Protein AF-A0A1B9G146-F1 (afdb_monomer)

Mean predicted aligned error: 3.4 Å

Foldseek 3Di:
DKAWDQAQAPRAIFIKFQPPCGCVRCPPPDPVRYDPADWDDDPPDPRITDHDHPPD

pLDDT: mean 91.43, std 6.87, range [55.03, 95.62]

Organism: NCBI:txid1296100

Structure (mmCIF, N/CA/C/O backbone):
data_AF-A0A1B9G146-F1
#
_entry.id   AF-A0A1B9G146-F1
#
loop_
_atom_site.group_PDB
_atom_site.id
_atom_site.type_symbol
_atom_site.label_atom_id
_atom_site.label_alt_id
_atom_site.label_comp_id
_atom_site.label_asym_id
_atom_site.label_entity_id
_atom_site.label_seq_id
_atom_site.pdbx_PDB_ins_code
_atom_site.Cartn_x
_atom_site.Cartn_y
_atom_site.Cartn_z
_atom_site.occupancy
_atom_site.B_iso_or_equiv
_atom_site.auth_seq_id
_atom_site.auth_comp_id
_atom_site.auth_asym_id
_atom_site.auth_atom_id
_atom_site.pdbx_PDB_model_num
ATOM 1 N N . MET A 1 1 ? 7.323 -9.759 -5.554 1.00 77.50 1 MET A N 1
ATOM 2 C CA . MET A 1 1 ? 5.946 -10.202 -5.241 1.00 77.50 1 MET A CA 1
ATOM 3 C C . MET A 1 1 ? 5.309 -9.177 -4.334 1.00 77.50 1 MET A C 1
ATOM 5 O O . MET A 1 1 ? 5.957 -8.780 -3.371 1.00 77.50 1 MET A O 1
ATOM 9 N N . CYS A 1 2 ? 4.093 -8.736 -4.655 1.00 92.06 2 CYS A N 1
ATOM 10 C CA . CYS A 1 2 ? 3.317 -7.947 -3.705 1.00 92.06 2 CYS A CA 1
ATOM 11 C C . CYS A 1 2 ? 2.812 -8.867 -2.595 1.00 92.06 2 CYS A C 1
ATOM 13 O O . CYS A 1 2 ? 2.496 -10.025 -2.867 1.00 92.06 2 CYS A O 1
ATOM 15 N N . LYS A 1 3 ? 2.768 -8.367 -1.366 1.00 93.06 3 LYS A N 1
ATOM 16 C CA . LYS A 1 3 ? 2.278 -9.118 -0.209 1.00 93.06 3 LYS A CA 1
ATOM 17 C C . LYS A 1 3 ? 1.422 -8.231 0.681 1.00 93.06 3 LYS A C 1
ATOM 19 O O . LYS A 1 3 ? 1.650 -7.021 0.730 1.00 93.06 3 LYS A O 1
ATOM 24 N N . GLN A 1 4 ? 0.494 -8.856 1.396 1.00 95.06 4 GLN A N 1
ATOM 25 C CA . GLN A 1 4 ? -0.199 -8.239 2.518 1.00 95.06 4 GLN A CA 1
ATOM 26 C C . GLN A 1 4 ? 0.800 -7.972 3.649 1.00 95.06 4 GLN A C 1
ATOM 28 O O . GLN A 1 4 ? 1.634 -8.827 3.960 1.00 95.06 4 GLN A O 1
ATOM 33 N N . VAL A 1 5 ? 0.736 -6.785 4.239 1.00 94.69 5 VAL A N 1
ATOM 34 C CA . VAL A 1 5 ? 1.480 -6.397 5.444 1.00 94.69 5 VAL A CA 1
ATOM 35 C C . VAL A 1 5 ? 0.575 -5.542 6.321 1.00 94.69 5 VAL A C 1
ATOM 37 O O . VAL A 1 5 ? -0.346 -4.914 5.811 1.00 94.69 5 VAL A O 1
ATOM 40 N N . ASP A 1 6 ? 0.842 -5.469 7.616 1.00 94.88 6 ASP A N 1
ATOM 41 C CA . ASP A 1 6 ? 0.132 -4.538 8.491 1.00 94.88 6 ASP A CA 1
ATOM 42 C C . ASP A 1 6 ? 0.769 -3.153 8.410 1.00 94.88 6 ASP A C 1
ATOM 44 O O . ASP A 1 6 ? 1.996 -2.999 8.388 1.00 94.88 6 ASP A O 1
ATOM 48 N N . CYS A 1 7 ? -0.067 -2.125 8.327 1.00 94.44 7 CYS A N 1
ATOM 49 C CA . CYS A 1 7 ? 0.402 -0.756 8.285 1.00 94.44 7 CYS A CA 1
ATOM 50 C C . CYS A 1 7 ? 0.985 -0.353 9.649 1.00 94.44 7 CYS A C 1
ATOM 52 O O . CYS A 1 7 ? 0.333 -0.524 10.680 1.00 94.44 7 CYS A O 1
ATOM 54 N N . PRO A 1 8 ? 2.179 0.260 9.680 1.00 92.25 8 PRO A N 1
ATOM 55 C CA . PRO A 1 8 ? 2.814 0.649 10.933 1.00 92.25 8 PRO A CA 1
ATOM 56 C C . PRO A 1 8 ? 2.176 1.880 11.607 1.00 92.25 8 PRO A C 1
ATOM 58 O O . PRO A 1 8 ? 2.550 2.196 12.735 1.00 92.25 8 PRO A O 1
ATOM 61 N N . ASN A 1 9 ? 1.264 2.590 10.928 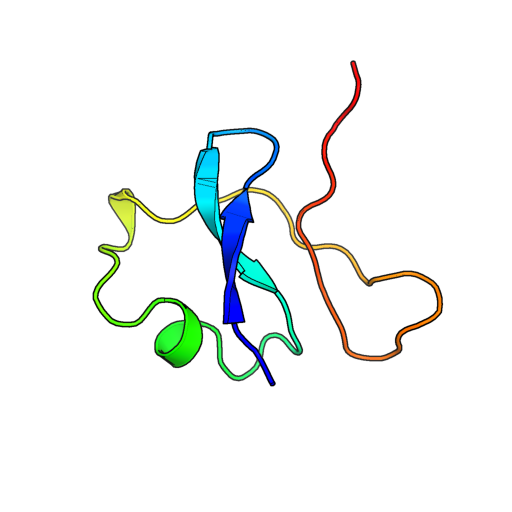1.00 90.94 9 ASN A N 1
ATOM 62 C CA . ASN A 1 9 ? 0.608 3.800 11.443 1.00 90.94 9 ASN A CA 1
ATOM 63 C C . ASN A 1 9 ? -0.745 3.504 12.104 1.00 90.94 9 ASN A C 1
ATOM 65 O O . ASN A 1 9 ? -1.025 4.026 13.178 1.00 90.94 9 ASN A O 1
ATOM 69 N N . ASP A 1 10 ? -1.586 2.692 11.461 1.00 92.69 10 ASP A N 1
ATOM 70 C CA . ASP A 1 10 ? -2.965 2.418 11.893 1.00 92.69 10 ASP A CA 1
ATOM 71 C C . ASP A 1 10 ? -3.222 0.936 12.219 1.00 92.69 10 ASP A C 1
ATOM 73 O O . ASP A 1 10 ? -4.304 0.599 12.694 1.00 92.69 10 ASP A O 1
ATOM 77 N N . GLY A 1 11 ? -2.245 0.048 11.988 1.00 92.38 11 GLY A N 1
ATOM 78 C CA . GLY A 1 11 ? -2.372 -1.394 12.219 1.00 92.38 11 GLY A CA 1
ATOM 79 C C . GLY A 1 11 ? -3.305 -2.104 11.238 1.00 92.38 11 GLY A C 1
ATOM 80 O O . GLY A 1 11 ? -3.591 -3.284 11.423 1.00 92.38 11 GLY A O 1
ATOM 81 N N . LYS A 1 12 ? -3.801 -1.406 10.209 1.00 94.81 12 LYS A N 1
ATOM 82 C CA . LYS A 1 12 ? -4.719 -1.977 9.223 1.00 94.81 12 LYS A CA 1
ATOM 83 C C . LYS A 1 12 ? -3.970 -2.782 8.159 1.00 94.81 12 LYS A C 1
ATOM 85 O O . LYS A 1 12 ? -2.845 -2.413 7.804 1.00 94.81 12 LYS A O 1
ATOM 90 N N . PRO A 1 13 ? -4.603 -3.805 7.559 1.00 95.62 13 PRO A N 1
ATOM 91 C CA . PRO A 1 13 ? -4.046 -4.491 6.406 1.00 95.62 13 PRO A CA 1
ATOM 92 C C . PRO A 1 13 ? -3.742 -3.521 5.259 1.00 95.62 13 PRO A C 1
ATOM 94 O O . PRO A 1 13 ? -4.589 -2.747 4.806 1.00 95.62 13 PRO 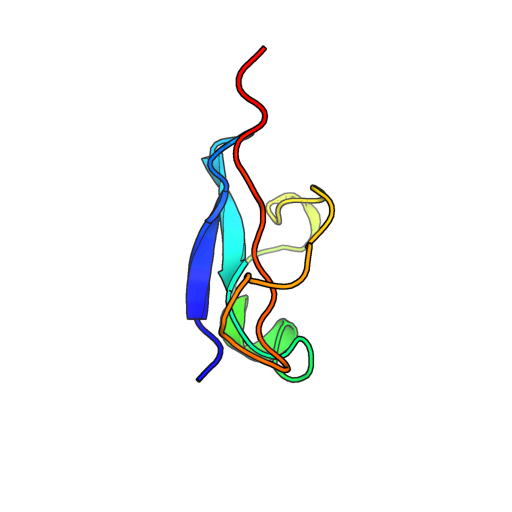A O 1
ATOM 97 N N . THR A 1 14 ? -2.516 -3.584 4.767 1.00 95.56 14 THR A N 1
ATOM 98 C CA . THR A 1 14 ? -2.020 -2.854 3.604 1.00 95.56 14 THR A CA 1
ATOM 99 C C . THR A 1 14 ? -1.169 -3.776 2.735 1.00 95.56 14 THR A C 1
ATOM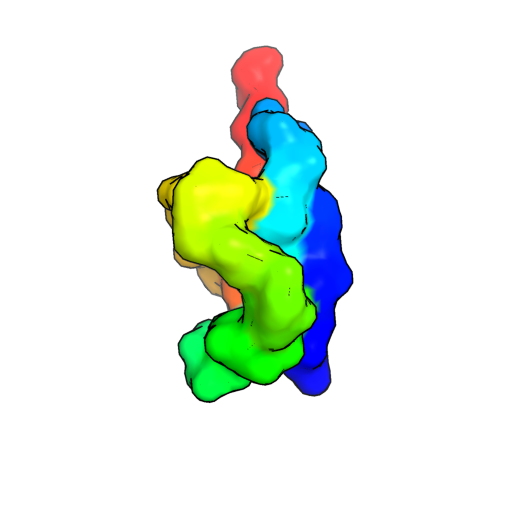 101 O O . THR A 1 14 ? -1.062 -4.980 2.974 1.00 95.56 14 THR A O 1
ATOM 104 N N . TRP A 1 15 ? -0.589 -3.235 1.675 1.00 95.19 15 TRP A N 1
ATOM 105 C CA . TRP A 1 15 ? 0.2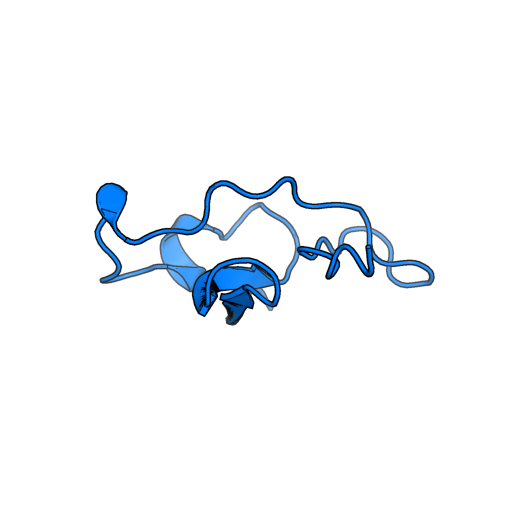40 -3.983 0.743 1.00 95.19 15 TRP A CA 1
ATOM 106 C C . TRP A 1 15 ? 1.656 -3.408 0.676 1.00 95.19 15 TRP A C 1
ATOM 108 O O . TRP A 1 15 ? 1.877 -2.211 0.859 1.00 95.19 15 TRP A O 1
ATOM 118 N N . TRP A 1 16 ? 2.613 -4.280 0.376 1.00 95.06 16 TRP A N 1
ATOM 119 C CA . TRP A 1 16 ? 3.993 -3.934 0.042 1.00 95.06 16 TRP A CA 1
ATOM 120 C C . TRP A 1 16 ? 4.341 -4.570 -1.300 1.00 95.06 16 TRP A C 1
ATOM 122 O O . TRP A 1 16 ? 4.100 -5.767 -1.482 1.00 95.06 16 TRP A O 1
ATOM 132 N N . GLY A 1 17 ? 4.892 -3.813 -2.250 1.00 94.62 17 GLY A N 1
ATOM 133 C CA . GLY A 1 17 ? 5.229 -4.357 -3.571 1.00 94.62 17 GLY A CA 1
ATOM 134 C C . GLY A 1 17 ? 5.227 -3.325 -4.692 1.00 94.62 17 GLY A C 1
ATOM 135 O O . GLY A 1 17 ? 5.545 -2.170 -4.465 1.00 94.62 17 GLY A O 1
ATOM 136 N N . CYS A 1 18 ? 4.867 -3.727 -5.911 1.00 94.06 18 CYS A N 1
ATOM 137 C CA . CYS A 1 18 ? 4.959 -2.874 -7.102 1.00 94.06 18 CYS A CA 1
ATOM 138 C C . CYS A 1 18 ? 3.716 -2.036 -7.434 1.00 94.06 18 CYS A C 1
ATOM 140 O O . CYS A 1 18 ? 3.731 -1.313 -8.422 1.00 94.06 18 CYS A O 1
ATOM 142 N N . GLY A 1 19 ? 2.625 -2.151 -6.672 1.00 90.62 19 GLY A N 1
ATOM 143 C CA . GLY A 1 19 ? 1.387 -1.389 -6.899 1.00 90.62 19 GLY A CA 1
ATOM 144 C C . GLY A 1 19 ? 0.477 -1.923 -8.007 1.00 90.62 19 GLY A C 1
ATOM 145 O O . GLY A 1 19 ? -0.686 -1.551 -8.066 1.00 90.62 19 GLY A O 1
ATOM 146 N N . ALA A 1 20 ? 0.947 -2.862 -8.832 1.00 93.00 20 ALA A N 1
ATOM 1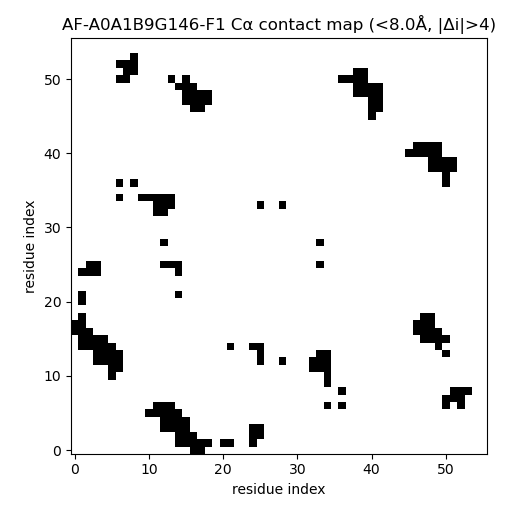47 C CA . ALA A 1 20 ? 0.109 -3.512 -9.845 1.00 93.00 20 ALA A CA 1
ATOM 148 C C . ALA A 1 20 ? -0.739 -4.675 -9.294 1.00 93.00 20 ALA A C 1
ATOM 150 O O . ALA A 1 20 ? -1.705 -5.088 -9.924 1.00 93.00 20 ALA A O 1
ATOM 151 N N . HIS A 1 21 ? -0.386 -5.221 -8.125 1.00 92.94 21 HIS A N 1
ATOM 152 C CA . HIS A 1 21 ? -1.043 -6.407 -7.557 1.00 92.94 21 HIS A CA 1
ATOM 153 C C . HIS A 1 21 ? -1.684 -6.122 -6.193 1.00 92.94 21 HIS A C 1
ATOM 155 O O . HIS A 1 21 ? -1.648 -6.972 -5.305 1.00 92.94 21 HIS A O 1
ATOM 161 N N . ILE A 1 22 ? -2.236 -4.919 -6.015 1.00 92.31 22 ILE A N 1
ATOM 162 C CA . ILE A 1 22 ? -2.864 -4.480 -4.758 1.00 92.31 22 ILE A CA 1
ATOM 163 C C . ILE A 1 22 ? -4.072 -5.355 -4.427 1.00 92.31 22 ILE A C 1
ATOM 165 O O . ILE A 1 22 ? -4.132 -5.915 -3.339 1.00 92.31 22 ILE A O 1
ATOM 169 N N . GLU A 1 23 ? -4.974 -5.557 -5.390 1.00 92.12 23 GLU A N 1
ATOM 170 C CA . GLU A 1 23 ? -6.188 -6.360 -5.188 1.00 92.12 23 GLU A CA 1
ATOM 171 C C . GLU A 1 23 ? -5.889 -7.822 -4.850 1.00 92.12 23 GLU A C 1
ATOM 173 O O . GLU A 1 23 ? -6.599 -8.436 -4.063 1.00 92.12 23 GLU A O 1
ATOM 178 N N . ILE A 1 24 ? -4.803 -8.373 -5.399 1.00 93.62 24 ILE A N 1
ATOM 179 C CA . ILE A 1 24 ? -4.362 -9.736 -5.083 1.00 93.62 24 ILE A CA 1
ATOM 180 C C . ILE A 1 24 ? -3.713 -9.774 -3.697 1.00 93.62 24 ILE A C 1
ATOM 182 O O . ILE A 1 24 ? -3.955 -10.698 -2.928 1.00 93.62 24 ILE A O 1
ATOM 186 N N . ALA A 1 25 ? -2.902 -8.767 -3.361 1.00 93.44 25 ALA A N 1
ATOM 187 C CA . ALA A 1 25 ? -2.270 -8.661 -2.051 1.00 93.44 25 ALA A CA 1
ATOM 188 C C . ALA A 1 25 ? -3.288 -8.426 -0.923 1.00 93.44 25 ALA A C 1
ATOM 190 O O . ALA A 1 25 ? -3.014 -8.807 0.205 1.00 93.44 25 ALA A O 1
ATOM 191 N N . LEU A 1 26 ? -4.437 -7.816 -1.219 1.00 94.31 26 LEU A N 1
ATOM 192 C CA . LEU A 1 26 ? -5.517 -7.523 -0.271 1.00 94.31 26 LEU A CA 1
ATOM 193 C C . LEU A 1 26 ? -6.772 -8.368 -0.532 1.00 94.31 26 LEU A C 1
ATOM 195 O O . LEU A 1 26 ? -7.880 -7.985 -0.144 1.00 94.31 26 LEU A O 1
ATOM 199 N N . ALA A 1 27 ? -6.614 -9.516 -1.193 1.00 94.69 27 ALA A N 1
ATOM 200 C CA . ALA A 1 27 ? -7.716 -10.424 -1.466 1.00 94.69 27 ALA A CA 1
ATOM 201 C C . ALA A 1 27 ? -8.358 -10.891 -0.148 1.00 94.69 27 ALA A C 1
ATOM 203 O O . ALA A 1 27 ? -7.688 -11.437 0.724 1.00 94.69 27 ALA A O 1
ATOM 204 N N . GLY A 1 28 ? -9.665 -10.665 -0.004 1.00 93.38 28 GLY A N 1
ATOM 205 C CA . GLY A 1 28 ? -10.413 -10.990 1.215 1.00 93.38 28 GLY A CA 1
ATOM 206 C C . GLY A 1 28 ? -10.423 -9.895 2.287 1.00 93.38 28 GLY A C 1
ATOM 207 O O . GLY A 1 28 ? -11.160 -10.040 3.255 1.00 93.38 28 GLY A O 1
ATOM 208 N N . VAL A 1 29 ? -9.687 -8.790 2.108 1.00 93.56 29 VAL A N 1
ATOM 209 C CA . VAL A 1 29 ?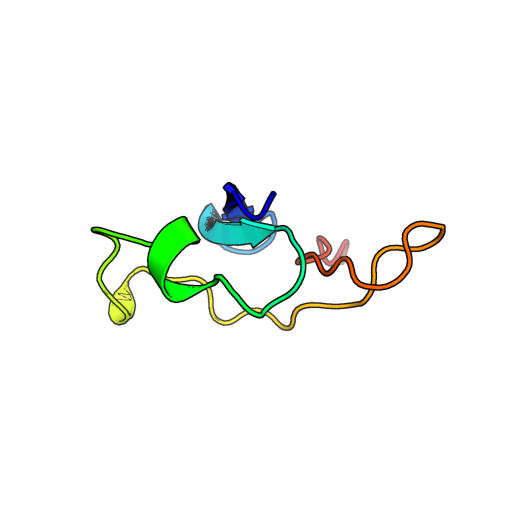 -9.777 -7.611 2.983 1.00 93.56 29 VAL A CA 1
ATOM 210 C C . VAL A 1 29 ? -10.820 -6.638 2.414 1.00 93.56 29 VAL A C 1
ATOM 212 O O . VAL A 1 29 ? -10.597 -6.098 1.319 1.00 93.56 29 VAL A O 1
ATOM 215 N N . PRO A 1 30 ? -11.934 -6.374 3.125 1.00 94.56 30 PRO A N 1
ATOM 216 C CA . PRO A 1 30 ? -12.907 -5.359 2.727 1.00 94.56 30 PRO A CA 1
ATOM 217 C C . PRO A 1 30 ? -12.249 -3.985 2.588 1.00 94.56 30 PRO A C 1
ATOM 219 O O . PRO A 1 30 ? -11.404 -3.621 3.401 1.00 94.56 30 PRO A O 1
ATOM 222 N N . GLU A 1 31 ? -12.660 -3.177 1.607 1.00 89.62 31 GLU A N 1
ATOM 223 C CA . GLU A 1 31 ? -12.046 -1.860 1.353 1.00 89.62 31 GLU A CA 1
ATOM 224 C C . GLU A 1 31 ? -12.043 -0.932 2.577 1.00 89.62 31 GLU A C 1
ATOM 226 O O . GLU A 1 31 ? -11.119 -0.148 2.765 1.00 89.62 31 GLU A O 1
ATOM 231 N N . GLN A 1 32 ? -13.047 -1.06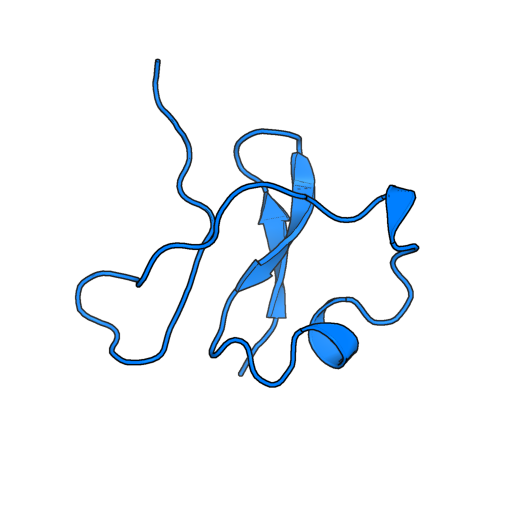8 3.443 1.00 91.88 32 GLN A N 1
ATOM 232 C CA . GLN A 1 32 ? -13.205 -0.292 4.677 1.00 91.88 32 GLN A CA 1
ATOM 233 C C . GLN A 1 32 ? -12.154 -0.645 5.747 1.00 91.88 32 GLN A C 1
ATOM 235 O O . GLN A 1 32 ? -11.802 0.185 6.593 1.00 91.88 32 GLN A O 1
ATOM 240 N N . GLU A 1 33 ? -11.642 -1.874 5.703 1.00 93.75 33 GLU A N 1
ATOM 241 C CA . GLU A 1 33 ? -10.613 -2.380 6.611 1.00 93.75 33 GLU A CA 1
ATOM 242 C C . GLU A 1 33 ? -9.201 -2.150 6.065 1.00 93.75 33 GLU A C 1
ATOM 244 O O . GLU A 1 33 ? -8.239 -2.230 6.824 1.00 93.75 33 GLU A O 1
ATOM 249 N N . ARG A 1 34 ? -9.057 -1.802 4.779 1.00 94.19 34 ARG A N 1
ATOM 250 C CA . ARG A 1 34 ? -7.758 -1.496 4.173 1.00 94.19 34 ARG A CA 1
ATOM 251 C C . ARG A 1 34 ? -7.197 -0.182 4.717 1.00 94.19 34 ARG A C 1
ATOM 253 O O . ARG A 1 34 ? -7.915 0.789 4.975 1.00 94.19 34 ARG A O 1
ATOM 260 N N . CYS A 1 35 ? -5.881 -0.145 4.865 1.00 94.31 35 CYS A N 1
ATOM 261 C CA . CYS A 1 35 ? -5.158 1.078 5.170 1.00 94.31 35 CYS A CA 1
ATOM 262 C C . CYS A 1 35 ? -5.277 2.091 4.017 1.00 94.31 35 CYS A C 1
ATOM 264 O O . CYS A 1 35 ? -5.155 1.722 2.848 1.00 94.31 35 CYS A O 1
ATOM 266 N N . GLN A 1 36 ? -5.452 3.372 4.354 1.00 91.56 36 GLN A N 1
ATOM 267 C CA . GLN A 1 36 ? -5.474 4.486 3.392 1.00 91.56 36 GLN A CA 1
ATOM 268 C C . GLN A 1 36 ? -4.215 5.366 3.456 1.00 91.56 36 GLN A C 1
ATOM 270 O O . GLN A 1 36 ? -4.162 6.425 2.831 1.00 91.56 36 GLN A O 1
ATOM 275 N N . CYS A 1 37 ? -3.200 4.964 4.226 1.00 93.00 37 CYS A N 1
ATOM 276 C CA . CYS A 1 37 ? -1.950 5.709 4.302 1.00 93.00 37 CYS A CA 1
ATOM 277 C C . CYS A 1 37 ? -1.251 5.768 2.932 1.00 93.00 37 CYS A C 1
ATOM 279 O O . CYS A 1 37 ? -1.311 4.804 2.168 1.00 93.00 37 CYS A O 1
ATOM 281 N N . PRO A 1 38 ? -0.543 6.872 2.632 1.00 92.88 38 PRO A N 1
ATOM 282 C CA . PRO A 1 38 ? 0.170 7.016 1.373 1.00 92.88 38 PRO A CA 1
ATOM 283 C C . PRO A 1 38 ? 1.334 6.023 1.279 1.00 92.88 38 PRO A C 1
ATOM 285 O O . PRO A 1 38 ? 2.168 5.925 2.183 1.00 92.88 38 PRO A O 1
ATOM 288 N N . HIS A 1 39 ? 1.417 5.331 0.145 1.00 93.31 39 HIS A N 1
ATOM 289 C CA . HIS A 1 39 ? 2.553 4.485 -0.204 1.00 93.31 39 HIS A CA 1
ATOM 290 C C . HIS A 1 39 ? 3.657 5.312 -0.854 1.00 93.31 39 HIS A C 1
ATOM 292 O O . HIS A 1 39 ? 3.424 6.038 -1.821 1.00 93.31 39 HIS A O 1
ATOM 298 N N . VAL A 1 40 ? 4.877 5.168 -0.350 1.00 93.81 40 VAL A N 1
ATOM 299 C CA . VAL A 1 40 ? 6.067 5.851 -0.862 1.00 93.81 40 VAL A CA 1
ATOM 300 C C . VAL A 1 40 ? 7.036 4.849 -1.486 1.00 93.81 40 VAL A C 1
ATOM 302 O O . VAL A 1 40 ? 7.049 3.683 -1.082 1.00 93.81 40 VAL A O 1
ATOM 305 N N . PRO A 1 41 ? 7.857 5.268 -2.463 1.00 93.94 41 PRO A N 1
ATOM 306 C CA . PRO A 1 41 ? 8.910 4.421 -3.006 1.00 93.94 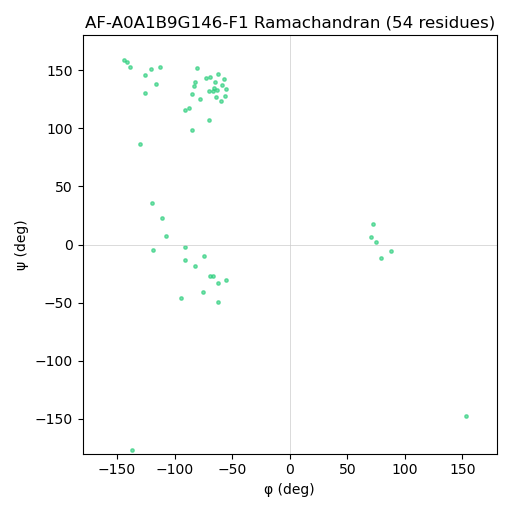41 PRO A CA 1
ATOM 307 C C . PRO A 1 41 ? 9.898 3.979 -1.921 1.00 93.94 41 PRO A C 1
ATOM 309 O O . PRO A 1 41 ? 10.343 4.783 -1.097 1.00 93.94 41 PRO A O 1
ATOM 312 N N . VAL A 1 42 ? 10.276 2.705 -1.952 1.00 92.56 42 VAL A N 1
ATOM 313 C CA . VAL A 1 42 ? 11.296 2.148 -1.064 1.00 92.56 42 VAL A CA 1
ATOM 314 C C . VAL A 1 42 ? 12.677 2.539 -1.579 1.00 92.56 42 VAL A C 1
ATOM 316 O O . VAL A 1 42 ? 13.044 2.259 -2.722 1.00 92.56 42 VAL A O 1
ATOM 319 N N . GLU A 1 43 ? 13.472 3.162 -0.716 1.00 91.25 43 GLU A N 1
ATOM 320 C CA . GLU A 1 43 ? 14.837 3.554 -1.053 1.00 91.25 43 GLU A CA 1
ATOM 321 C C . GLU A 1 43 ? 15.697 2.313 -1.341 1.00 91.25 43 GLU A C 1
ATOM 323 O O . GLU A 1 43 ? 15.641 1.310 -0.627 1.00 91.25 43 GLU A O 1
ATOM 328 N N . GLY A 1 44 ? 16.449 2.346 -2.443 1.00 92.81 44 GLY A N 1
ATOM 329 C CA . GLY A 1 44 ? 17.271 1.216 -2.887 1.00 92.81 44 GLY A CA 1
ATOM 330 C C . GLY A 1 44 ? 16.501 0.052 -3.527 1.00 92.81 44 GLY A C 1
ATOM 331 O O . GLY A 1 44 ? 17.127 -0.934 -3.917 1.00 92.81 44 GLY A O 1
ATOM 332 N N . LYS A 1 45 ? 15.170 0.141 -3.683 1.00 90.56 45 LYS A N 1
ATOM 333 C CA . LYS A 1 45 ? 14.353 -0.872 -4.379 1.00 90.56 45 LYS A CA 1
ATOM 334 C C . LYS A 1 45 ? 13.433 -0.221 -5.421 1.00 90.56 45 LYS A C 1
ATOM 336 O O . LYS A 1 45 ? 12.272 0.066 -5.126 1.00 90.56 45 LYS A O 1
ATOM 341 N N . PRO A 1 46 ? 13.929 -0.004 -6.653 1.00 91.06 46 PRO A N 1
ATOM 342 C CA . PRO A 1 46 ? 13.132 0.573 -7.730 1.00 91.06 46 PRO A CA 1
ATOM 343 C C . PRO A 1 46 ? 11.847 -0.223 -7.984 1.00 91.06 46 PRO A C 1
ATOM 345 O O . PRO A 1 46 ? 11.871 -1.452 -8.057 1.00 91.06 46 PRO A O 1
ATOM 348 N N . GLY A 1 47 ? 10.724 0.484 -8.121 1.00 90.50 47 GLY A N 1
ATOM 349 C CA . GLY A 1 47 ? 9.423 -0.133 -8.391 1.00 90.50 47 GLY A CA 1
ATOM 350 C C . GLY A 1 47 ? 8.819 -0.880 -7.202 1.00 90.50 47 GLY A C 1
ATOM 351 O O . GLY A 1 47 ? 7.930 -1.706 -7.403 1.00 90.50 47 GLY A O 1
ATOM 352 N N . VAL A 1 48 ? 9.292 -0.621 -5.981 1.00 93.88 48 VAL A N 1
ATOM 353 C CA . VAL A 1 48 ? 8.688 -1.130 -4.749 1.00 93.88 48 VAL A CA 1
ATOM 354 C C . VAL A 1 48 ? 8.188 0.039 -3.912 1.00 93.88 48 VAL A C 1
ATOM 356 O O . VAL A 1 48 ? 8.876 1.046 -3.773 1.00 93.88 48 VAL A O 1
ATOM 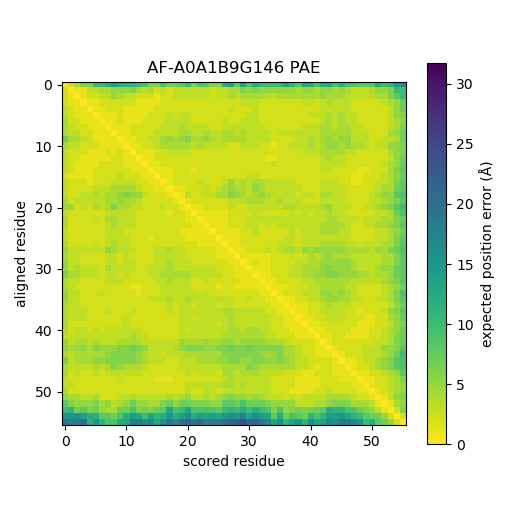359 N N . TYR A 1 49 ? 7.001 -0.120 -3.341 1.00 94.69 49 TYR A N 1
ATOM 360 C CA . TYR A 1 49 ? 6.305 0.866 -2.535 1.00 94.69 49 TYR A CA 1
ATOM 361 C C . TYR A 1 49 ? 5.929 0.281 -1.173 1.00 94.69 49 TYR A C 1
ATOM 363 O O . TYR A 1 49 ? 5.613 -0.910 -1.058 1.00 94.69 49 TYR A O 1
ATOM 371 N N . GLU A 1 50 ? 5.951 1.132 -0.152 1.00 94.31 50 GLU A N 1
ATOM 372 C CA . GLU A 1 50 ? 5.625 0.787 1.231 1.00 94.31 50 GLU A CA 1
ATOM 373 C C . GLU A 1 50 ? 4.900 1.931 1.942 1.00 94.31 50 GLU A C 1
ATOM 375 O O . GLU A 1 50 ? 5.044 3.096 1.570 1.00 94.31 50 GLU A O 1
ATOM 380 N N . VAL A 1 51 ? 4.174 1.613 3.012 1.00 94.06 51 VAL A N 1
ATOM 381 C CA . VAL A 1 51 ? 3.738 2.625 3.978 1.00 94.06 51 VAL A CA 1
ATOM 382 C C . VAL A 1 51 ? 4.845 2.798 5.013 1.00 94.06 51 VAL A C 1
ATOM 384 O O . VAL A 1 51 ? 5.159 1.860 5.747 1.00 94.06 51 VAL A O 1
ATOM 387 N N . ARG A 1 52 ? 5.432 3.996 5.095 1.00 91.12 52 ARG A N 1
ATOM 388 C CA . ARG A 1 52 ? 6.399 4.318 6.151 1.00 91.12 52 ARG A CA 1
ATOM 389 C C . ARG A 1 52 ? 5.679 4.718 7.431 1.00 91.12 52 ARG A C 1
ATOM 391 O O . ARG A 1 52 ? 4.677 5.435 7.396 1.00 91.12 52 ARG A O 1
ATOM 398 N N . LYS A 1 53 ? 6.217 4.258 8.559 1.00 88.12 53 LYS A N 1
ATOM 399 C CA . LYS A 1 53 ? 5.803 4.729 9.876 1.00 88.12 53 LYS A CA 1
ATOM 400 C C . LYS A 1 53 ? 6.158 6.208 9.985 1.00 88.12 53 LYS A C 1
ATOM 402 O O . LYS A 1 53 ? 7.295 6.584 9.711 1.00 88.12 53 LYS A O 1
ATOM 407 N N . GLN A 1 54 ? 5.192 7.038 10.344 1.00 79.25 54 GLN A N 1
ATOM 408 C CA . GLN A 1 54 ? 5.465 8.418 10.711 1.00 79.25 54 GLN A CA 1
ATOM 409 C C . GLN A 1 54 ? 5.855 8.416 12.188 1.00 79.25 54 GLN A C 1
ATOM 411 O O . GLN A 1 54 ? 4.998 8.328 13.065 1.00 79.25 54 GLN A O 1
ATOM 416 N N . ASP A 1 55 ? 7.157 8.438 12.467 1.00 65.25 55 ASP A N 1
ATOM 417 C CA . ASP A 1 55 ? 7.646 8.755 13.805 1.00 65.25 55 ASP A CA 1
ATOM 418 C C . ASP A 1 55 ? 7.368 10.245 14.044 1.00 65.25 55 ASP A C 1
ATOM 420 O O . ASP A 1 55 ? 7.958 11.110 13.396 1.00 65.25 55 ASP A O 1
ATOM 424 N N . LYS A 1 56 ? 6.376 10.530 14.890 1.00 55.03 56 LYS A N 1
ATOM 425 C CA . LYS A 1 56 ? 6.099 11.883 15.375 1.00 55.03 56 LYS A CA 1
ATOM 426 C C . LYS A 1 56 ? 7.141 12.286 16.412 1.00 55.03 56 LYS A C 1
ATOM 428 O O . LYS A 1 56 ? 7.387 11.464 17.323 1.00 55.03 56 LYS A O 1
#

Sequence (56 aa):
MCKQVDCPNDGKPTWWGCGAHIEIALAGVPEQERCQCPHVPVEGKPGVYEVRKQDK

Solvent-accessible surface area (backbone atoms only — not comparable to full-atom values): 3453 Å² total; per-residue (Å²): 124,52,35,60,41,67,32,74,78,78,66,25,51,32,57,35,26,63,74,83,45,50,69,69,28,42,62,93,58,54,77,89,56,41,53,82,73,73,70,42,76,41,85,98,38,90,73,28,32,32,59,73,60,78,85,126

Radius of gyration: 10.84 Å; Cα contacts (8 Å, |Δi|>4): 96; chains: 1; bounding box: 30×23×25 Å

Secondary structure (DSSP, 8-state):
--EEEE-TTT--EEEEB-STTHHHHTTT--TTTS--PPPEEPTT-TT-EEPPP---